Protein AF-A0A533XAF7-F1 (afdb_monomer_lite)

Radius of gyration: 11.4 Å; chains: 1; bounding box: 22×25×26 Å

Secondary structure (DSSP, 8-state):
----------GGG-----HHHHHHHT--TT----EEEETTEEEE-

pLDDT: mean 91.87, std 11.55, range [45.06, 97.88]

Foldseek 3Di:
DPDDDDWDQDPPRDTDQDPVRCVVVVDDPPDDWDWDDDPNDIDID

Sequence (45 aa):
MKKELRVKVARRYQITIPEEVREEVGVNVGDAVDVRSQGGKIVVE

Structure (mmCIF, N/CA/C/O backbone):
data_AF-A0A533XAF7-F1
#
_entry.id   AF-A0A533XAF7-F1
#
loop_
_atom_site.group_PDB
_atom_site.id
_atom_site.type_symbol
_atom_site.label_atom_id
_atom_site.label_alt_id
_atom_site.label_comp_id
_atom_site.label_asym_id
_atom_site.label_entity_id
_atom_site.label_seq_id
_atom_site.pdbx_PDB_ins_code
_atom_site.Cartn_x
_atom_site.Cartn_y
_atom_site.Cartn_z
_atom_site.occupancy
_atom_site.B_iso_or_equiv
_atom_site.auth_seq_id
_atom_site.auth_comp_id
_atom_site.auth_asym_id
_atom_site.auth_atom_id
_atom_site.pdbx_PDB_model_num
ATOM 1 N N . MET A 1 1 ? -2.391 -14.791 13.418 1.00 45.06 1 MET A N 1
ATOM 2 C CA . MET A 1 1 ? -2.230 -13.677 14.386 1.00 45.06 1 MET A CA 1
ATOM 3 C C . MET A 1 1 ? -2.357 -12.382 13.602 1.00 45.06 1 MET A C 1
ATOM 5 O O . MET A 1 1 ? -1.696 -12.285 12.580 1.00 45.06 1 MET A O 1
ATOM 9 N N . LYS A 1 2 ? -3.203 -11.424 14.007 1.00 51.56 2 LYS A N 1
ATOM 10 C CA . LYS A 1 2 ? -3.269 -10.121 13.320 1.00 51.56 2 LYS A CA 1
ATOM 11 C C . LYS A 1 2 ? -2.003 -9.337 13.648 1.00 51.56 2 LYS A C 1
ATOM 13 O O . LYS A 1 2 ? -1.859 -8.851 14.767 1.00 51.56 2 LYS A O 1
ATOM 18 N N . LYS A 1 3 ? -1.068 -9.283 12.704 1.00 58.16 3 LYS A N 1
ATOM 19 C CA . LYS A 1 3 ? 0.154 -8.496 12.830 1.00 58.16 3 LYS A CA 1
ATOM 20 C C . LYS A 1 3 ? -0.137 -7.116 12.247 1.00 58.16 3 LYS A C 1
ATOM 22 O O . LYS A 1 3 ? -0.300 -6.968 11.042 1.00 58.16 3 LYS A O 1
ATOM 27 N N . GLU A 1 4 ? -0.279 -6.111 13.104 1.00 70.94 4 GLU A N 1
ATOM 28 C CA . GLU A 1 4 ? -0.410 -4.728 12.645 1.00 70.94 4 GLU A CA 1
ATOM 29 C C . GLU A 1 4 ? 0.979 -4.186 12.305 1.00 70.94 4 GLU A C 1
ATOM 31 O O . GLU A 1 4 ? 1.803 -3.936 13.185 1.00 70.94 4 GLU A O 1
ATOM 36 N N . LEU A 1 5 ? 1.252 -4.026 11.010 1.00 88.31 5 LEU A N 1
ATOM 37 C CA . LEU A 1 5 ? 2.486 -3.418 10.525 1.00 88.31 5 LEU A CA 1
ATOM 38 C C . LEU A 1 5 ? 2.242 -1.934 10.260 1.00 88.31 5 LEU A C 1
ATOM 40 O O . LEU A 1 5 ? 1.496 -1.550 9.359 1.00 88.31 5 LEU A O 1
ATOM 44 N N . ARG A 1 6 ? 2.881 -1.080 11.062 1.00 93.19 6 ARG A N 1
ATOM 45 C CA . ARG A 1 6 ? 2.802 0.368 10.880 1.00 93.19 6 ARG A CA 1
ATOM 46 C C . ARG A 1 6 ? 3.773 0.804 9.790 1.00 93.19 6 ARG A C 1
ATOM 48 O O . ARG A 1 6 ? 4.982 0.653 9.935 1.00 93.19 6 ARG A O 1
ATOM 55 N N . VAL A 1 7 ? 3.243 1.414 8.738 1.00 96.06 7 VAL A N 1
ATOM 56 C CA . VAL A 1 7 ? 4.033 2.000 7.649 1.00 96.06 7 VAL A CA 1
ATOM 57 C C . VAL A 1 7 ? 3.876 3.515 7.616 1.00 96.06 7 VAL A C 1
ATOM 59 O O . VAL A 1 7 ? 2.888 4.075 8.095 1.00 96.06 7 VAL A O 1
ATOM 62 N N . LYS A 1 8 ? 4.876 4.199 7.060 1.00 97.06 8 LYS A N 1
ATOM 63 C CA . LYS A 1 8 ? 4.822 5.638 6.805 1.00 97.06 8 LYS A CA 1
ATOM 64 C C . LYS A 1 8 ? 4.218 5.880 5.424 1.00 97.06 8 LYS A C 1
ATOM 66 O O . LYS A 1 8 ? 4.609 5.226 4.462 1.00 97.06 8 LYS A O 1
ATOM 71 N N . VAL A 1 9 ? 3.332 6.868 5.320 1.00 97.44 9 VAL A N 1
ATOM 72 C CA . VAL A 1 9 ? 2.909 7.398 4.019 1.00 97.44 9 VAL A CA 1
ATOM 73 C C . VAL A 1 9 ? 4.097 8.128 3.391 1.00 97.44 9 VAL A C 1
ATOM 75 O O . VAL A 1 9 ? 4.635 9.082 3.960 1.00 97.44 9 VAL A O 1
ATOM 78 N N . ALA A 1 10 ? 4.549 7.633 2.246 1.00 96.50 10 ALA A N 1
ATOM 79 C CA . ALA A 1 10 ? 5.645 8.195 1.481 1.00 96.50 10 ALA A CA 1
ATOM 80 C C . ALA A 1 10 ? 5.176 9.404 0.651 1.00 96.50 10 ALA A C 1
ATOM 82 O O . ALA A 1 10 ? 4.071 9.932 0.803 1.00 96.50 10 ALA A O 1
ATOM 83 N N . ARG A 1 11 ? 6.042 9.874 -0.249 1.00 96.94 11 ARG A N 1
ATOM 84 C CA . ARG A 1 11 ? 5.683 10.929 -1.202 1.00 96.94 11 ARG A CA 1
ATOM 85 C C . ARG A 1 11 ? 4.501 10.498 -2.072 1.00 96.94 11 ARG A C 1
ATOM 87 O O . ARG A 1 11 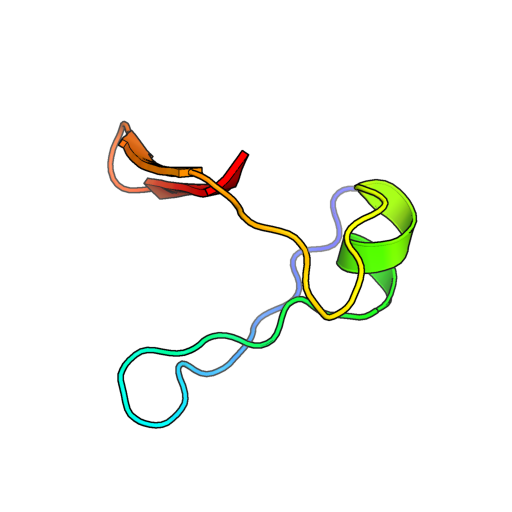? 4.294 9.310 -2.301 1.00 96.94 11 ARG A O 1
ATOM 94 N N . ARG A 1 12 ? 3.768 11.481 -2.602 1.00 96.88 12 ARG A N 1
ATOM 95 C CA . ARG A 1 12 ? 2.613 11.244 -3.488 1.00 96.88 12 ARG A CA 1
ATOM 96 C C . ARG A 1 12 ? 1.571 10.297 -2.874 1.00 96.88 12 ARG A C 1
ATOM 98 O O . ARG A 1 12 ? 0.898 9.585 -3.605 1.00 96.88 12 ARG A O 1
ATOM 105 N N . TYR A 1 13 ? 1.465 10.287 -1.543 1.00 96.25 13 TYR A N 1
ATOM 106 C CA . TYR A 1 13 ? 0.498 9.480 -0.793 1.00 96.25 13 TYR A CA 1
ATOM 107 C C . TYR A 1 13 ? 0.632 7.965 -1.000 1.00 96.25 13 TYR A C 1
ATOM 109 O O . TYR A 1 13 ? -0.308 7.216 -0.755 1.00 96.25 13 TYR A O 1
ATOM 117 N N . GLN A 1 14 ? 1.807 7.500 -1.426 1.00 96.12 14 GLN A N 1
ATOM 118 C CA . GLN A 1 14 ? 2.070 6.075 -1.590 1.00 96.12 14 GLN A CA 1
ATOM 119 C C . GLN A 1 14 ? 2.335 5.426 -0.233 1.00 96.12 14 GLN A C 1
ATOM 121 O O . GLN A 1 14 ? 3.005 6.002 0.626 1.00 96.12 14 GLN A O 1
ATOM 126 N N . ILE A 1 15 ? 1.852 4.203 -0.058 1.00 95.62 15 ILE A N 1
ATOM 127 C CA . ILE A 1 15 ? 2.205 3.347 1.072 1.00 95.62 15 ILE A CA 1
ATOM 128 C C . ILE A 1 15 ? 2.917 2.110 0.546 1.00 95.62 15 ILE A C 1
ATOM 130 O O . ILE A 1 15 ? 2.591 1.595 -0.521 1.00 95.62 15 ILE A O 1
ATOM 134 N N . THR A 1 16 ? 3.898 1.633 1.301 1.00 95.25 16 THR A N 1
ATOM 135 C CA . THR A 1 16 ? 4.512 0.338 1.023 1.00 95.25 16 THR A CA 1
ATOM 136 C C . THR A 1 16 ? 3.622 -0.744 1.614 1.00 95.25 16 THR A C 1
ATOM 138 O O . THR A 1 16 ? 3.374 -0.719 2.817 1.00 95.25 16 THR A O 1
ATOM 141 N N . ILE A 1 17 ? 3.181 -1.701 0.797 1.00 94.88 17 ILE A N 1
ATOM 142 C CA . ILE A 1 17 ? 2.575 -2.946 1.284 1.00 94.88 17 ILE A CA 1
ATOM 143 C C . ILE A 1 17 ? 3.732 -3.837 1.762 1.00 94.88 17 ILE A C 1
ATOM 145 O O . ILE A 1 17 ? 4.568 -4.193 0.926 1.00 94.88 17 ILE A O 1
ATOM 149 N N . PRO A 1 18 ? 3.867 -4.138 3.069 1.00 95.12 18 PRO A N 1
ATOM 150 C CA . PRO A 1 18 ? 4.962 -4.960 3.590 1.00 95.12 18 PRO A CA 1
ATOM 151 C C . PRO A 1 18 ? 4.967 -6.366 2.989 1.00 95.12 18 PRO A C 1
ATOM 153 O O . PRO A 1 18 ? 3.927 -6.854 2.565 1.00 95.12 18 PRO A O 1
ATOM 156 N N . GLU A 1 19 ? 6.128 -7.019 2.983 1.00 94.56 19 GLU A N 1
ATOM 157 C CA . GLU A 1 19 ? 6.316 -8.354 2.393 1.00 94.56 19 GLU A CA 1
ATOM 158 C C . GLU A 1 19 ? 5.307 -9.380 2.903 1.00 94.56 19 GLU A C 1
ATOM 160 O O . GLU A 1 19 ? 4.593 -9.957 2.094 1.00 94.56 19 GLU A O 1
ATOM 165 N N . GLU A 1 20 ? 5.141 -9.480 4.223 1.00 93.31 20 GLU A N 1
ATOM 166 C CA . GLU A 1 20 ? 4.186 -10.402 4.855 1.00 93.31 20 GLU A CA 1
ATOM 167 C C . GLU A 1 20 ? 2.746 -10.207 4.340 1.00 93.31 20 GLU A C 1
ATOM 169 O O . GLU A 1 20 ? 2.018 -11.172 4.140 1.00 93.31 20 GLU A O 1
ATOM 174 N N . VAL A 1 21 ? 2.344 -8.957 4.072 1.00 94.19 21 VAL A N 1
ATOM 175 C CA . VAL A 1 21 ? 1.009 -8.640 3.534 1.00 94.19 21 VAL A CA 1
ATOM 176 C C . VAL A 1 21 ? 0.930 -8.952 2.038 1.00 94.19 21 VAL A C 1
ATOM 178 O O . VAL A 1 21 ? -0.104 -9.417 1.566 1.00 94.19 21 VAL A O 1
ATOM 181 N N . ARG A 1 22 ? 2.008 -8.714 1.273 1.00 94.12 22 ARG A N 1
ATOM 182 C CA . ARG A 1 22 ? 2.045 -9.047 -0.160 1.00 94.12 22 ARG A CA 1
ATOM 183 C C . ARG A 1 22 ? 1.962 -10.549 -0.390 1.00 94.12 22 ARG A C 1
ATOM 185 O O . ARG A 1 22 ? 1.245 -10.961 -1.291 1.00 94.12 22 ARG A O 1
ATOM 192 N N . GLU A 1 23 ? 2.665 -11.340 0.416 1.00 94.50 23 GLU A N 1
ATOM 193 C CA . GLU A 1 23 ? 2.628 -12.804 0.347 1.00 94.50 23 GLU A CA 1
ATOM 194 C C . GLU A 1 23 ? 1.251 -13.357 0.724 1.00 94.50 23 GLU A C 1
ATOM 196 O O . GLU A 1 23 ? 0.758 -14.264 0.059 1.00 94.50 23 GLU A O 1
ATOM 201 N N . GLU A 1 24 ? 0.605 -12.787 1.748 1.00 93.81 24 GLU A N 1
ATOM 202 C CA . GLU A 1 24 ? -0.732 -13.207 2.183 1.00 93.81 24 GLU A CA 1
ATOM 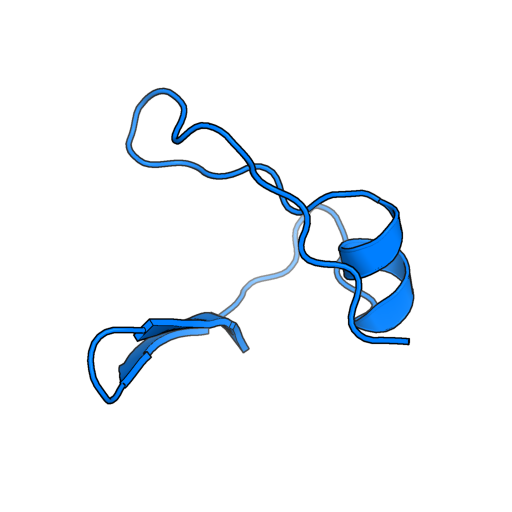203 C C . GLU A 1 24 ? -1.812 -12.914 1.128 1.00 93.81 24 GLU A C 1
ATOM 205 O O . GLU A 1 24 ? -2.692 -13.744 0.904 1.00 93.81 24 GLU A O 1
ATOM 210 N N . VAL A 1 25 ? -1.748 -11.749 0.474 1.00 92.69 25 VAL A N 1
ATOM 211 C CA . VAL A 1 25 ? -2.765 -11.306 -0.501 1.00 92.69 25 VAL A CA 1
ATOM 212 C C . VAL A 1 25 ? -2.417 -11.718 -1.940 1.00 92.69 25 VAL A C 1
ATOM 214 O O . VAL A 1 25 ? -3.301 -11.799 -2.787 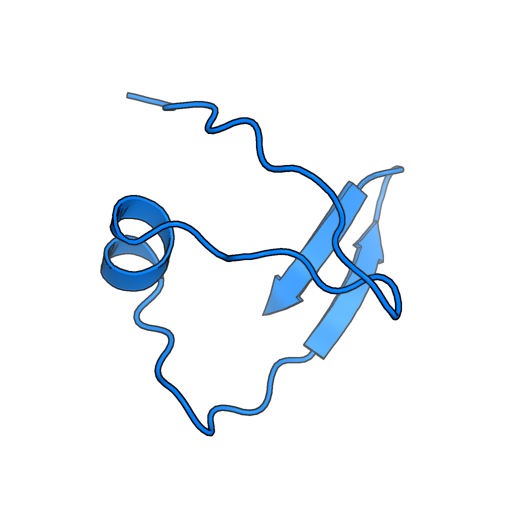1.00 92.69 25 VAL A O 1
ATOM 217 N N . GLY A 1 26 ? -1.148 -12.016 -2.229 1.00 94.38 26 GLY A N 1
ATOM 218 C CA . GLY A 1 26 ? -0.677 -12.447 -3.548 1.00 94.38 26 GLY A CA 1
ATOM 219 C C . GLY A 1 26 ? -0.493 -11.320 -4.571 1.00 94.38 26 GLY A C 1
ATOM 220 O O . GLY A 1 26 ? -0.564 -11.584 -5.768 1.00 94.38 26 GLY A O 1
ATOM 221 N N . VAL A 1 27 ? -0.257 -10.079 -4.125 1.00 95.19 27 VAL A N 1
ATOM 222 C CA . VAL A 1 27 ? -0.070 -8.918 -5.018 1.00 95.19 27 VAL A CA 1
ATOM 223 C C . VAL A 1 27 ? 1.374 -8.796 -5.511 1.00 95.19 27 VAL A C 1
ATOM 225 O O . VAL A 1 27 ? 2.332 -8.883 -4.736 1.00 95.19 27 VAL A O 1
ATOM 228 N N . ASN A 1 28 ? 1.528 -8.520 -6.803 1.00 95.94 28 ASN A N 1
ATOM 229 C CA . ASN A 1 28 ? 2.802 -8.409 -7.499 1.00 95.94 28 ASN A CA 1
ATOM 230 C C . ASN A 1 28 ? 3.015 -7.013 -8.094 1.00 95.94 28 ASN A C 1
ATOM 232 O O . ASN A 1 28 ? 2.114 -6.182 -8.216 1.00 95.94 28 ASN A O 1
ATOM 236 N N . VAL A 1 29 ? 4.262 -6.731 -8.472 1.00 95.06 29 VAL A N 1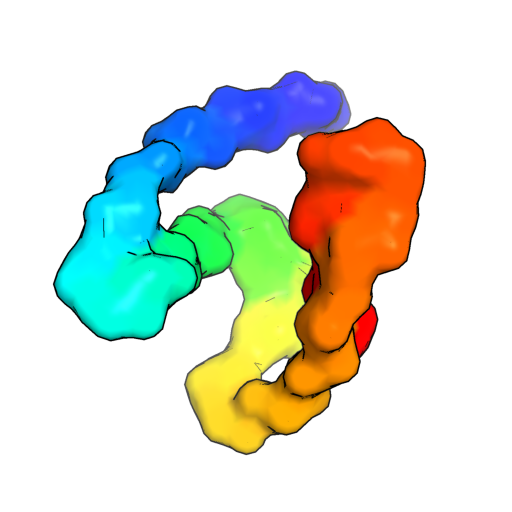
ATOM 237 C CA . VAL A 1 29 ? 4.596 -5.485 -9.170 1.00 95.06 29 VAL A CA 1
ATOM 238 C C . VAL A 1 29 ? 3.956 -5.501 -10.557 1.00 95.06 29 VAL A C 1
ATOM 240 O O . VAL A 1 29 ? 4.266 -6.368 -11.367 1.00 95.06 29 VAL A O 1
ATOM 243 N N . GLY A 1 30 ? 3.127 -4.496 -10.838 1.00 95.56 30 GLY A N 1
ATOM 244 C CA . GLY A 1 30 ? 2.422 -4.352 -12.114 1.00 95.56 30 GLY A CA 1
ATOM 245 C C . GLY A 1 30 ? 0.929 -4.663 -12.036 1.00 95.56 30 GLY A C 1
ATOM 246 O O . GLY A 1 30 ? 0.208 -4.302 -12.963 1.00 95.56 30 GLY A O 1
ATOM 247 N N . ASP A 1 31 ? 0.465 -5.250 -10.932 1.00 96.62 31 ASP A N 1
ATOM 248 C CA . ASP A 1 31 ? -0.956 -5.507 -10.716 1.00 96.62 31 ASP A CA 1
ATOM 249 C C . ASP A 1 31 ? -1.738 -4.191 -10.595 1.00 96.62 31 ASP A C 1
ATOM 251 O O . ASP A 1 31 ? -1.278 -3.211 -9.995 1.00 96.62 31 ASP A O 1
ATOM 255 N N . ALA A 1 32 ? -2.935 -4.177 -11.178 1.00 96.56 32 ALA A N 1
ATOM 256 C CA . ALA A 1 32 ? -3.912 -3.121 -10.975 1.00 96.56 32 ALA A CA 1
ATOM 257 C C . ALA A 1 32 ? -4.833 -3.518 -9.819 1.00 96.56 32 ALA A C 1
ATOM 259 O O . ALA A 1 32 ? -5.285 -4.657 -9.763 1.00 96.56 32 ALA A O 1
ATOM 260 N N . VAL A 1 33 ? -5.101 -2.570 -8.924 1.00 96.00 33 VAL A N 1
ATOM 261 C CA . VAL A 1 33 ? -5.954 -2.759 -7.747 1.00 96.00 33 VAL A CA 1
ATOM 262 C C . VAL A 1 33 ? -6.984 -1.642 -7.664 1.00 96.00 33 VAL A C 1
ATOM 264 O O . VAL A 1 33 ? -6.697 -0.494 -8.028 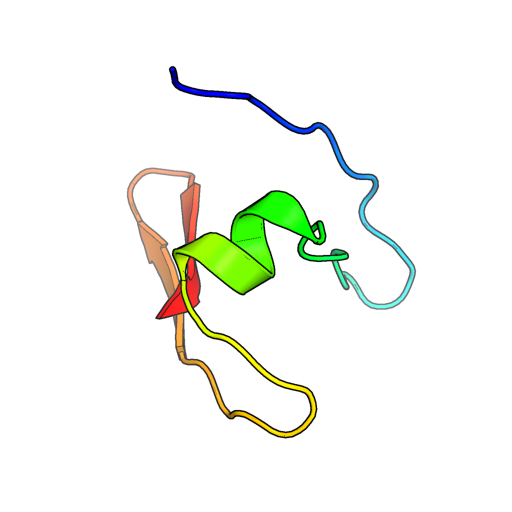1.00 96.00 33 VAL A O 1
ATOM 267 N N . ASP A 1 34 ? -8.159 -1.959 -7.140 1.00 96.81 34 ASP A N 1
ATOM 268 C CA . ASP A 1 34 ? -9.210 -0.990 -6.861 1.00 96.81 34 ASP A CA 1
ATOM 269 C C . ASP A 1 34 ? -9.012 -0.392 -5.468 1.00 96.81 34 ASP A C 1
ATOM 271 O O . ASP A 1 34 ? -8.823 -1.101 -4.481 1.00 96.81 34 ASP A O 1
ATOM 275 N N . VAL A 1 35 ? -9.077 0.937 -5.359 1.00 96.88 35 VAL A N 1
ATOM 276 C CA . VAL A 1 35 ? -8.883 1.647 -4.086 1.00 96.88 35 VAL A CA 1
ATOM 277 C C . VAL A 1 35 ? -10.126 2.451 -3.742 1.00 96.88 35 VAL A C 1
ATOM 279 O O . VAL A 1 35 ? -10.538 3.340 -4.489 1.00 96.88 35 VAL A O 1
ATOM 282 N N . ARG A 1 36 ? -10.707 2.186 -2.569 1.00 97.56 36 ARG A N 1
ATOM 283 C CA . ARG A 1 36 ? -11.893 2.901 -2.073 1.00 97.56 36 ARG A CA 1
ATOM 284 C C . ARG A 1 36 ? -11.834 3.166 -0.574 1.00 97.56 36 ARG A C 1
ATOM 286 O O . ARG A 1 36 ? -11.063 2.547 0.156 1.00 97.56 36 ARG A O 1
ATOM 293 N N . SER A 1 37 ? -12.678 4.081 -0.102 1.00 97.19 37 SER A N 1
ATOM 294 C CA . SER A 1 37 ? -12.894 4.303 1.327 1.00 97.19 37 SER A CA 1
ATOM 295 C C . SER A 1 37 ? -14.134 3.549 1.812 1.00 97.19 37 SER A C 1
ATOM 297 O O . SER A 1 37 ? -15.175 3.536 1.158 1.00 97.19 37 SER A O 1
ATOM 299 N N . GLN A 1 38 ? -14.034 2.911 2.977 1.00 97.88 38 GLN A N 1
ATOM 300 C CA . GLN A 1 38 ? -15.155 2.227 3.618 1.00 97.88 38 GLN A CA 1
ATOM 301 C C . GLN A 1 38 ? -15.017 2.330 5.139 1.00 97.88 38 GLN A C 1
ATOM 303 O O . GLN A 1 38 ? -14.032 1.873 5.715 1.00 97.88 38 GLN A O 1
ATOM 308 N N . GLY A 1 39 ? -15.987 2.964 5.808 1.00 95.19 39 GLY A N 1
ATOM 309 C CA . GLY A 1 39 ? -16.012 3.058 7.276 1.00 95.19 39 GLY A CA 1
ATOM 310 C C . GLY A 1 39 ? -14.763 3.705 7.892 1.00 95.19 39 GLY A C 1
ATOM 311 O O . GLY A 1 39 ? -14.267 3.229 8.910 1.00 95.19 39 GLY A O 1
ATOM 312 N N . GLY A 1 40 ? -14.211 4.739 7.248 1.00 95.12 40 GLY A N 1
ATOM 313 C CA . GLY A 1 40 ? -12.988 5.416 7.704 1.00 95.12 40 GLY A CA 1
ATOM 314 C C . GLY A 1 40 ? -11.688 4.648 7.435 1.00 95.12 40 GLY A C 1
ATOM 315 O O . GLY A 1 40 ? -10.634 5.057 7.915 1.00 95.12 40 GLY A O 1
ATOM 316 N N . LYS A 1 41 ? -11.744 3.551 6.672 1.00 95.31 41 LYS A N 1
ATOM 317 C CA . LYS A 1 41 ? -10.584 2.756 6.249 1.00 95.31 41 LYS A CA 1
ATOM 318 C C . LYS A 1 41 ? -10.386 2.856 4.742 1.00 95.31 41 LYS A C 1
ATOM 320 O O . LYS A 1 41 ? -11.345 3.078 4.004 1.00 95.31 41 LYS A O 1
ATOM 325 N N . ILE A 1 42 ? -9.146 2.664 4.302 1.00 95.19 42 ILE A N 1
ATOM 326 C CA . ILE A 1 42 ? -8.820 2.432 2.893 1.00 95.19 42 ILE A CA 1
ATOM 327 C C . ILE A 1 42 ? -8.919 0.925 2.656 1.00 95.1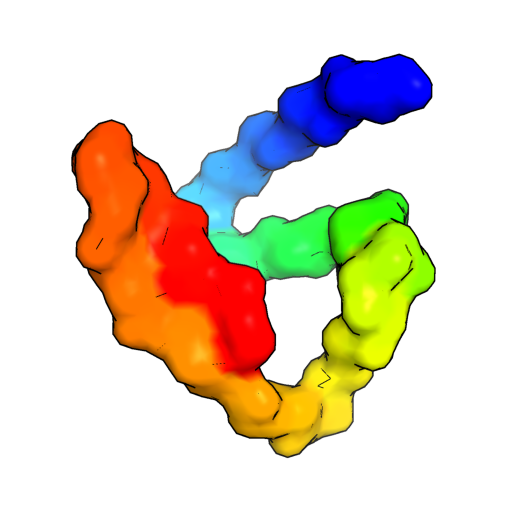9 42 ILE A C 1
ATOM 329 O O . ILE A 1 42 ? -8.322 0.150 3.404 1.00 95.19 42 ILE A O 1
ATOM 333 N N . VAL A 1 43 ? -9.687 0.531 1.647 1.00 95.69 43 VAL A N 1
ATOM 334 C CA . VAL A 1 43 ? -9.794 -0.849 1.169 1.00 95.69 43 VAL A CA 1
ATOM 335 C C . VAL A 1 43 ? -9.131 -0.910 -0.200 1.00 95.69 43 VAL A C 1
ATOM 337 O O . VAL A 1 43 ? -9.376 -0.036 -1.035 1.00 95.69 43 VAL A O 1
ATOM 340 N N . VAL A 1 44 ? -8.275 -1.913 -0.381 1.00 95.31 44 VAL A N 1
ATOM 341 C CA . VAL A 1 44 ? -7.571 -2.214 -1.628 1.00 95.31 44 VAL A CA 1
ATOM 342 C C . VAL A 1 44 ? -7.950 -3.639 -2.019 1.00 95.31 44 VAL A C 1
ATOM 344 O O . VAL A 1 44 ? -7.841 -4.524 -1.168 1.00 95.31 44 VAL A O 1
ATOM 347 N N . GLU A 1 45 ? -8.427 -3.830 -3.246 1.00 92.06 45 GLU A N 1
ATOM 348 C CA . GLU A 1 45 ? -8.846 -5.123 -3.815 1.00 92.06 45 GLU A CA 1
ATOM 349 C C . GLU A 1 45 ? -8.134 -5.421 -5.130 1.00 92.06 45 GLU A C 1
ATOM 351 O O . GLU A 1 45 ? -7.918 -4.462 -5.906 1.00 92.06 45 GLU A O 1
#